Protein AF-A0A0A0HQ65-F1 (afdb_monomer)

pLDDT: mean 72.96, std 17.7, range [24.22, 96.06]

Secondary structure (DSSP, 8-state):
----------------------HHHHHHHTTPPPEEEEEEEEEE---HHHHHHHTSSTTS-EEEEEEEEE-TTS-EEEEEEEEETTT-GGGGG---SSS-HHHHHHHH---SS-EEEEEEEEPPHHHHHHHTS-TT-EEEEEEEE-------

Foldseek 3Di:
DDDDDDDDDPDPDPDDDDDDDDPCVVLVVVVWDKDKAWDDWDFDQDDQVVCVQAPNGSPFTWIWTWMWIATPVRAIEIETHIGGCVQVVVVVPDPCGPAHPSRVCVVPDDCPFWDKDKDWFFADPVSCVVSVHDGGDTHIYIYTSDGPPDDD

Structure (mmCIF, N/CA/C/O backbone):
data_AF-A0A0A0HQ65-F1
#
_entry.id   AF-A0A0A0HQ65-F1
#
loop_
_atom_site.group_PDB
_atom_site.id
_atom_site.type_symbol
_atom_site.label_atom_id
_atom_site.label_alt_id
_atom_site.label_comp_id
_atom_site.label_asym_id
_atom_site.label_entity_id
_atom_site.label_seq_id
_atom_site.pdbx_PDB_ins_code
_atom_site.Cartn_x
_atom_site.Cartn_y
_atom_site.Cartn_z
_atom_site.occupancy
_atom_site.B_iso_or_equiv
_atom_site.auth_seq_id
_atom_site.auth_comp_id
_atom_site.auth_asym_id
_atom_site.auth_atom_id
_atom_site.pdbx_PDB_model_num
ATOM 1 N N . MET A 1 1 ? 18.118 -56.616 37.714 1.00 38.41 1 MET A N 1
ATOM 2 C CA . MET A 1 1 ? 18.830 -55.980 36.585 1.00 38.41 1 MET A CA 1
ATOM 3 C C . MET A 1 1 ? 17.962 -54.820 36.109 1.00 38.41 1 MET A C 1
ATOM 5 O O . MET A 1 1 ? 16.904 -55.063 35.550 1.00 38.41 1 MET A O 1
ATOM 9 N N . PHE A 1 2 ? 18.315 -53.584 36.468 1.00 35.50 2 PHE A N 1
ATOM 10 C CA . PHE A 1 2 ? 17.598 -52.374 36.046 1.00 35.50 2 PHE A CA 1
ATOM 11 C C . PHE A 1 2 ? 18.230 -51.823 34.764 1.00 35.50 2 PHE A C 1
ATOM 13 O O . PHE A 1 2 ? 19.449 -51.696 34.710 1.00 35.50 2 PHE A O 1
ATOM 20 N N . ALA A 1 3 ? 17.408 -51.412 33.799 1.00 30.62 3 ALA A N 1
ATOM 21 C CA . ALA A 1 3 ? 17.728 -50.318 32.882 1.00 30.62 3 ALA A CA 1
ATOM 22 C C . ALA A 1 3 ? 16.420 -49.652 32.422 1.00 30.62 3 ALA A C 1
ATOM 24 O O . ALA A 1 3 ? 15.560 -50.280 31.807 1.00 30.62 3 ALA A O 1
ATOM 25 N N . ARG A 1 4 ? 16.261 -48.377 32.794 1.00 33.88 4 ARG A N 1
ATOM 26 C CA . ARG A 1 4 ? 15.182 -47.471 32.382 1.00 33.88 4 ARG A CA 1
ATOM 27 C C . ARG A 1 4 ? 15.454 -46.909 30.977 1.00 33.88 4 ARG A C 1
ATOM 29 O O . ARG A 1 4 ? 16.595 -46.640 30.633 1.00 33.88 4 ARG A O 1
ATOM 36 N N . ALA A 1 5 ? 14.347 -46.707 30.261 1.00 42.66 5 ALA A N 1
ATOM 37 C CA . ALA A 1 5 ? 14.021 -45.761 29.187 1.00 42.66 5 ALA A CA 1
ATOM 38 C C . ALA A 1 5 ? 15.133 -44.958 28.477 1.00 42.66 5 ALA A C 1
ATOM 40 O O . ALA A 1 5 ? 15.857 -44.186 29.097 1.00 42.66 5 ALA A O 1
ATOM 41 N N . ILE A 1 6 ? 15.072 -44.951 27.138 1.00 45.62 6 ILE A N 1
ATOM 42 C CA . ILE A 1 6 ? 15.446 -43.778 26.335 1.00 45.62 6 ILE A CA 1
ATOM 43 C C . ILE A 1 6 ? 14.147 -43.068 25.947 1.00 45.62 6 ILE A C 1
ATOM 45 O O . ILE A 1 6 ? 13.441 -43.458 25.016 1.00 45.62 6 ILE A O 1
ATOM 49 N N . GLN A 1 7 ? 13.820 -42.027 26.707 1.00 51.00 7 GLN A N 1
ATOM 50 C CA . GLN A 1 7 ? 12.845 -41.013 26.324 1.00 51.00 7 GLN A CA 1
ATOM 51 C C . GLN A 1 7 ? 13.383 -40.321 25.062 1.00 51.00 7 GLN A C 1
ATOM 53 O O . GLN A 1 7 ? 14.441 -39.696 25.092 1.00 51.00 7 GLN A O 1
ATOM 58 N N . ARG A 1 8 ? 12.682 -40.456 23.931 1.00 52.59 8 ARG A N 1
ATOM 59 C CA . ARG A 1 8 ? 12.948 -39.649 22.733 1.00 52.59 8 ARG A CA 1
ATOM 60 C C . ARG A 1 8 ? 12.756 -38.181 23.119 1.00 52.59 8 ARG A C 1
ATOM 62 O O . ARG A 1 8 ? 11.640 -37.775 23.426 1.00 52.59 8 ARG A O 1
ATOM 69 N N . ASN A 1 9 ? 13.846 -37.418 23.117 1.00 54.84 9 ASN A N 1
ATOM 70 C CA . ASN A 1 9 ? 13.859 -35.970 23.307 1.00 54.84 9 ASN A CA 1
ATOM 71 C C . ASN A 1 9 ? 12.860 -35.291 22.348 1.00 54.84 9 ASN A C 1
ATOM 73 O O . ASN A 1 9 ? 13.151 -35.093 21.170 1.00 54.84 9 ASN A O 1
ATOM 77 N N . LEU A 1 10 ? 11.684 -34.921 22.859 1.00 58.31 10 LEU A N 1
ATOM 78 C CA . LEU A 1 10 ? 10.758 -33.979 22.232 1.00 58.31 10 LEU A CA 1
ATOM 79 C C . LEU A 1 10 ? 11.261 -32.570 22.552 1.00 58.31 10 LEU A C 1
ATOM 81 O O . LEU A 1 10 ? 10.781 -31.923 23.478 1.00 58.31 10 LEU A O 1
ATOM 85 N N . ILE A 1 11 ? 12.280 -32.110 21.828 1.00 59.06 11 ILE A N 1
ATOM 86 C CA . ILE A 1 11 ? 12.677 -30.701 21.899 1.00 59.06 11 ILE A CA 1
ATOM 87 C C . ILE A 1 11 ? 11.509 -29.887 21.308 1.00 59.06 11 ILE A C 1
ATOM 89 O O . ILE A 1 11 ? 11.111 -30.168 20.171 1.00 59.06 11 ILE A O 1
ATOM 93 N N . PRO A 1 12 ? 10.934 -28.907 22.032 1.00 56.84 12 PRO A N 1
ATOM 94 C CA . PRO A 1 12 ? 9.906 -28.036 21.478 1.00 56.84 12 PRO A CA 1
ATOM 95 C C . PRO A 1 12 ? 10.473 -27.321 20.253 1.00 56.84 12 PRO A C 1
ATOM 97 O O . PRO A 1 12 ? 11.533 -26.697 20.317 1.00 56.84 12 PRO A O 1
ATOM 100 N N . ARG A 1 13 ? 9.786 -27.408 19.113 1.00 60.28 13 ARG A N 1
ATOM 101 C CA . ARG A 1 13 ? 10.126 -26.551 17.978 1.00 60.28 13 ARG A CA 1
ATOM 102 C C . ARG A 1 13 ? 9.680 -25.135 18.337 1.00 60.28 13 ARG A C 1
ATOM 104 O O . ARG A 1 13 ? 8.486 -24.856 18.304 1.00 60.28 13 ARG A O 1
ATOM 111 N N . ASN A 1 14 ? 10.624 -24.256 18.665 1.00 58.03 14 ASN A N 1
ATOM 112 C CA . ASN A 1 14 ? 10.377 -22.820 18.821 1.00 58.03 14 ASN A CA 1
ATOM 113 C C . ASN A 1 14 ? 10.080 -22.204 17.443 1.00 58.03 14 ASN A C 1
ATOM 115 O O . ASN A 1 14 ? 10.950 -21.603 16.818 1.00 58.03 14 ASN A O 1
ATOM 119 N N . ARG A 1 15 ? 8.863 -22.414 16.932 1.00 60.75 15 ARG A N 1
ATOM 120 C CA . ARG A 1 15 ? 8.365 -21.801 15.697 1.00 60.75 15 ARG A CA 1
ATOM 121 C C . ARG A 1 15 ? 7.295 -20.780 16.066 1.00 60.75 15 ARG A C 1
ATOM 123 O O . ARG A 1 15 ? 6.204 -21.164 16.473 1.00 60.75 15 ARG A O 1
ATOM 130 N N . ALA A 1 16 ? 7.603 -19.500 15.893 1.00 57.72 16 ALA A N 1
ATOM 131 C CA . ALA A 1 16 ? 6.584 -18.462 15.805 1.00 57.72 16 ALA A CA 1
ATOM 132 C C . ALA A 1 16 ? 6.054 -18.446 14.364 1.00 57.72 16 ALA A C 1
ATOM 134 O O . ALA A 1 16 ? 6.844 -18.422 13.419 1.00 57.72 16 ALA A O 1
ATOM 135 N N . THR A 1 17 ? 4.736 -18.510 14.197 1.00 62.59 17 THR A N 1
ATOM 136 C CA . THR A 1 17 ? 4.077 -18.247 12.911 1.00 62.59 17 THR A CA 1
ATOM 137 C C . THR A 1 17 ? 3.401 -16.895 13.054 1.00 62.59 17 THR A C 1
ATOM 139 O O . THR A 1 17 ? 2.708 -16.671 14.043 1.00 62.59 17 THR A O 1
ATOM 142 N N . VAL A 1 18 ? 3.676 -15.989 12.123 1.00 61.44 18 VAL A N 1
ATOM 143 C CA . VAL A 1 18 ? 3.052 -14.669 12.060 1.00 61.44 18 VAL A CA 1
ATOM 144 C C . VAL A 1 18 ? 2.318 -14.618 10.735 1.00 61.44 18 VAL A C 1
ATOM 146 O O . VAL A 1 18 ? 2.943 -14.806 9.690 1.00 61.44 18 VAL A O 1
ATOM 149 N N . ASP A 1 19 ? 1.010 -14.408 10.793 1.00 72.38 19 ASP A N 1
ATOM 150 C CA . ASP A 1 19 ? 0.210 -14.161 9.603 1.00 72.38 19 ASP A CA 1
ATOM 151 C C . ASP A 1 19 ? 0.480 -12.735 9.118 1.00 72.38 19 ASP A C 1
ATOM 153 O O . ASP A 1 19 ? 0.610 -11.808 9.921 1.00 72.38 19 ASP A O 1
ATOM 157 N N . ILE A 1 20 ? 0.608 -12.562 7.803 1.00 74.38 20 ILE A N 1
ATOM 158 C CA . ILE A 1 20 ? 0.712 -11.240 7.183 1.00 74.38 20 ILE A CA 1
ATOM 159 C C . ILE A 1 20 ? -0.704 -10.852 6.761 1.00 74.38 20 ILE A C 1
ATOM 161 O O . ILE A 1 20 ? -1.228 -11.445 5.815 1.00 74.38 20 ILE A O 1
ATOM 165 N N . PRO A 1 21 ? -1.361 -9.918 7.465 1.00 81.00 21 PRO A N 1
ATOM 166 C CA . PRO A 1 21 ? -2.761 -9.654 7.212 1.00 81.00 21 PRO A CA 1
ATOM 167 C C . PRO A 1 21 ? -2.972 -8.768 5.982 1.00 81.00 21 PRO A C 1
ATOM 169 O O . PRO A 1 21 ? -2.160 -7.904 5.636 1.00 81.00 21 PRO A O 1
ATOM 172 N N . VAL A 1 22 ? -4.141 -8.907 5.362 1.00 87.75 22 VAL A N 1
ATOM 173 C CA . VAL A 1 22 ? -4.652 -7.898 4.431 1.00 87.75 22 VAL A CA 1
ATOM 174 C C . VAL A 1 22 ? -5.234 -6.749 5.257 1.00 87.75 22 VAL A C 1
ATOM 176 O O . VAL A 1 22 ? -6.236 -6.939 5.938 1.00 87.75 22 VAL A O 1
ATOM 179 N N . ILE A 1 23 ? -4.651 -5.544 5.179 1.00 85.56 23 ILE A N 1
ATOM 180 C CA . ILE A 1 23 ? -5.042 -4.379 6.009 1.00 85.56 23 ILE A CA 1
ATOM 181 C C . ILE A 1 23 ? -6.557 -4.136 5.998 1.00 85.56 23 ILE A C 1
ATOM 183 O O . ILE A 1 23 ? -7.164 -3.930 7.047 1.00 85.56 23 ILE A O 1
ATOM 187 N N . ARG A 1 24 ? -7.191 -4.205 4.820 1.00 90.06 24 ARG A N 1
ATOM 188 C CA . ARG A 1 24 ? -8.648 -4.056 4.676 1.00 90.06 24 ARG A CA 1
ATOM 189 C C . ARG A 1 24 ? -9.428 -5.048 5.541 1.00 90.06 24 ARG A C 1
ATOM 191 O O . ARG A 1 24 ? -10.446 -4.675 6.118 1.00 90.06 24 ARG A O 1
ATOM 198 N N . GLN A 1 25 ? -8.971 -6.297 5.608 1.00 90.94 25 GLN A N 1
ATOM 199 C CA . GLN A 1 25 ? -9.625 -7.348 6.384 1.00 90.94 25 GLN A CA 1
ATOM 200 C C . GLN A 1 25 ? -9.472 -7.100 7.886 1.00 90.94 25 GLN A C 1
ATOM 202 O O . GLN A 1 25 ? -10.446 -7.273 8.608 1.00 90.94 25 GLN A O 1
ATOM 207 N N . GLU A 1 26 ? -8.319 -6.606 8.346 1.00 88.31 26 GLU A N 1
ATOM 208 C CA . GLU A 1 26 ? -8.113 -6.235 9.756 1.00 88.31 26 GLU A CA 1
ATOM 209 C C . GLU A 1 26 ? -9.034 -5.090 10.183 1.00 88.31 26 GLU A C 1
ATOM 211 O O . GLU A 1 26 ? -9.708 -5.177 11.208 1.00 88.31 26 GLU A O 1
ATOM 216 N N . VAL A 1 27 ? -9.131 -4.032 9.369 1.00 86.81 27 VAL A N 1
ATOM 217 C CA . VAL A 1 27 ? -10.038 -2.904 9.649 1.00 86.81 27 VAL A CA 1
ATOM 218 C C . VAL A 1 27 ? -11.493 -3.383 9.702 1.00 86.81 27 VAL A C 1
ATOM 220 O O . VAL A 1 27 ? -12.226 -3.033 10.628 1.00 86.81 27 VAL A O 1
ATOM 223 N N . ALA A 1 28 ? -11.898 -4.239 8.758 1.00 90.06 28 ALA A N 1
ATOM 224 C CA . ALA A 1 28 ? -13.238 -4.820 8.744 1.00 90.06 28 ALA A CA 1
ATOM 225 C C . ALA A 1 28 ? -13.498 -5.746 9.949 1.00 90.06 28 ALA A C 1
ATOM 227 O O . ALA A 1 28 ? -14.588 -5.708 10.519 1.00 90.06 28 ALA A O 1
ATOM 228 N N . ALA A 1 29 ? -12.510 -6.541 10.374 1.00 89.06 29 ALA A N 1
ATOM 229 C CA . ALA A 1 29 ? -12.607 -7.424 11.540 1.00 89.06 29 ALA A CA 1
ATOM 230 C C . ALA A 1 29 ? -12.778 -6.646 12.855 1.00 89.06 29 ALA A C 1
ATOM 232 O O . ALA A 1 29 ? -13.415 -7.136 13.787 1.00 89.06 29 ALA A O 1
ATOM 233 N N . LEU A 1 30 ? -12.282 -5.407 12.909 1.00 87.12 30 LEU A N 1
ATOM 234 C CA . LEU A 1 30 ? -12.529 -4.464 14.004 1.00 87.12 30 LEU A CA 1
ATOM 235 C C . LEU A 1 30 ? -13.911 -3.785 13.928 1.00 87.12 30 LEU A C 1
ATOM 237 O O . LEU A 1 30 ? -14.215 -2.926 14.756 1.00 87.12 30 LEU A O 1
ATOM 241 N N . GLY A 1 31 ? -14.748 -4.138 12.947 1.00 92.06 31 GLY A N 1
ATOM 242 C CA . GLY A 1 31 ? -16.068 -3.539 12.730 1.00 92.06 31 GLY A CA 1
ATOM 243 C C . GLY A 1 31 ? -16.013 -2.108 12.192 1.00 92.06 31 GLY A C 1
ATOM 244 O O . GLY A 1 31 ? -16.995 -1.374 12.305 1.00 92.06 31 GLY A O 1
ATOM 245 N N . MET A 1 32 ? -14.872 -1.690 11.639 1.00 90.06 32 MET A N 1
ATOM 246 C CA . MET A 1 32 ? -14.659 -0.336 11.134 1.00 90.06 32 MET A CA 1
ATOM 247 C C . MET A 1 32 ? -14.798 -0.276 9.615 1.00 90.06 32 MET A C 1
ATOM 249 O O . MET A 1 32 ? -14.491 -1.231 8.900 1.00 90.06 32 MET A O 1
ATOM 253 N N . SER A 1 33 ? -15.226 0.880 9.108 1.00 92.50 33 SER A N 1
ATOM 254 C CA . SER A 1 33 ? -15.239 1.128 7.666 1.00 92.50 33 SER A CA 1
ATOM 255 C C . SER A 1 33 ? -13.819 1.362 7.167 1.00 92.50 33 SER A C 1
ATOM 257 O O . SER A 1 33 ? -13.097 2.195 7.713 1.00 92.50 33 SER A O 1
ATOM 259 N N . TYR A 1 34 ? -13.440 0.650 6.110 1.00 92.44 34 TYR A N 1
ATOM 260 C CA . TYR A 1 34 ? -12.134 0.773 5.475 1.00 92.44 34 TYR A CA 1
ATOM 261 C C . TYR A 1 34 ? -12.150 1.806 4.342 1.00 92.44 34 TYR A C 1
ATOM 263 O O . TYR A 1 34 ? -12.996 1.749 3.448 1.00 92.44 34 TYR A O 1
ATOM 271 N N . GLY A 1 35 ? -11.178 2.713 4.359 1.00 91.69 35 GLY A N 1
ATOM 272 C CA . GLY A 1 35 ? -10.858 3.636 3.277 1.00 91.69 35 GLY A CA 1
ATOM 273 C C . GLY A 1 35 ? -9.474 3.346 2.697 1.00 91.69 35 GLY A C 1
ATOM 274 O O . GLY A 1 35 ? -8.530 3.061 3.431 1.00 91.69 35 GLY A O 1
ATOM 275 N N . TYR A 1 36 ? -9.350 3.458 1.376 1.00 94.06 36 TYR A N 1
ATOM 276 C CA . TYR A 1 36 ? -8.085 3.339 0.654 1.00 94.06 36 TYR A CA 1
ATOM 277 C C . TYR A 1 36 ? -7.872 4.562 -0.227 1.00 94.06 36 TYR A C 1
ATOM 279 O O . TYR A 1 36 ? -8.789 4.993 -0.930 1.00 94.06 36 TYR A O 1
ATOM 287 N N . ARG A 1 37 ? -6.655 5.104 -0.210 1.00 92.44 37 ARG A N 1
ATOM 288 C CA . ARG A 1 37 ? -6.248 6.201 -1.083 1.00 92.44 37 ARG A CA 1
ATOM 289 C C . ARG A 1 37 ? -4.883 5.905 -1.681 1.00 92.44 37 ARG A C 1
ATOM 291 O O . ARG A 1 37 ? -3.872 5.970 -0.989 1.00 92.44 37 ARG A O 1
ATOM 298 N N . HIS A 1 38 ? -4.860 5.640 -2.980 1.00 94.12 38 HIS A N 1
ATOM 299 C CA . HIS A 1 38 ? -3.634 5.658 -3.768 1.00 94.12 38 HIS A CA 1
ATOM 300 C C . HIS A 1 38 ? -3.037 7.079 -3.772 1.00 94.12 38 HIS A C 1
ATOM 302 O O . HIS A 1 38 ? -3.759 8.046 -4.030 1.00 94.12 38 HIS A O 1
ATOM 308 N N . LEU A 1 39 ? -1.741 7.214 -3.474 1.00 89.88 39 LEU A N 1
ATOM 309 C CA . LEU A 1 39 ? -1.055 8.509 -3.380 1.00 89.88 39 LEU A CA 1
ATOM 310 C C . LEU A 1 39 ? -0.076 8.720 -4.539 1.00 89.88 39 LEU A C 1
ATOM 312 O O . LEU A 1 39 ? -0.121 9.759 -5.197 1.00 89.88 39 LEU A O 1
ATOM 316 N N . SER A 1 40 ? 0.789 7.743 -4.813 1.00 91.62 40 SER A N 1
ATOM 317 C CA . SER A 1 40 ? 1.733 7.793 -5.932 1.00 91.62 40 SER A CA 1
ATOM 318 C C . SER A 1 40 ? 2.004 6.406 -6.498 1.00 91.62 40 SER A C 1
ATOM 320 O O . SER A 1 40 ? 2.004 5.425 -5.761 1.00 91.62 40 SER A O 1
ATOM 322 N N . HIS A 1 41 ? 2.301 6.348 -7.795 1.00 94.12 41 HIS A N 1
ATOM 323 C CA . HIS A 1 41 ? 2.735 5.142 -8.490 1.00 94.12 41 HIS A CA 1
ATOM 324 C C . HIS A 1 41 ? 3.689 5.533 -9.622 1.00 94.12 41 HIS A C 1
ATOM 326 O O . HIS A 1 41 ? 3.375 6.402 -10.437 1.00 94.12 41 HIS A O 1
ATOM 332 N N . ALA A 1 42 ? 4.867 4.913 -9.652 1.00 93.12 42 ALA A N 1
ATOM 333 C CA . ALA A 1 42 ? 5.854 5.092 -10.706 1.00 93.12 42 ALA A CA 1
ATOM 334 C C . ALA A 1 42 ? 6.660 3.810 -10.943 1.00 93.12 42 ALA A C 1
ATOM 336 O O . ALA A 1 42 ? 6.983 3.087 -10.002 1.00 93.12 42 ALA A O 1
ATOM 337 N N . GLN A 1 43 ? 7.057 3.574 -12.193 1.00 92.62 43 GLN A N 1
ATOM 338 C CA . GLN A 1 43 ? 8.117 2.622 -12.519 1.00 92.62 43 GLN A CA 1
ATOM 339 C C . GLN A 1 43 ? 9.448 3.363 -12.582 1.00 92.62 43 GLN A C 1
ATOM 341 O O . GLN A 1 43 ? 9.612 4.298 -13.365 1.00 92.62 43 GLN A O 1
ATOM 346 N N . VAL A 1 44 ? 10.390 2.978 -11.729 1.00 90.12 44 VAL A N 1
ATOM 347 C CA . VAL A 1 44 ? 11.648 3.701 -11.541 1.00 90.12 44 VAL A CA 1
ATOM 348 C C . VAL A 1 44 ? 12.755 2.745 -11.111 1.00 90.12 44 VAL A C 1
ATOM 350 O O . VAL A 1 44 ? 12.528 1.803 -10.353 1.00 90.12 44 VAL A O 1
ATOM 353 N N . THR A 1 45 ? 13.973 2.995 -11.589 1.00 87.25 45 THR A N 1
ATOM 354 C CA . THR A 1 45 ? 15.181 2.342 -11.075 1.00 87.25 45 THR A CA 1
ATOM 355 C C . THR A 1 45 ? 15.591 3.028 -9.766 1.00 87.25 45 THR A C 1
ATOM 357 O O . THR A 1 45 ? 15.936 4.215 -9.791 1.00 87.25 45 THR A O 1
ATOM 360 N N . PRO A 1 46 ? 15.522 2.347 -8.608 1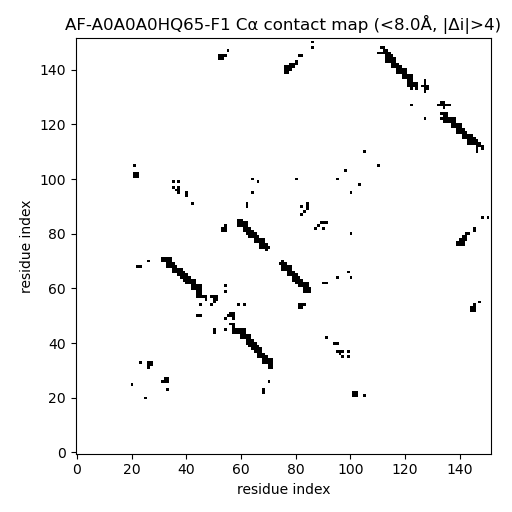.00 78.88 46 PRO A N 1
ATOM 361 C CA . PRO A 1 46 ? 15.813 2.969 -7.324 1.00 78.88 46 PRO A CA 1
ATOM 362 C C . PRO A 1 46 ? 17.292 3.343 -7.190 1.00 78.88 46 PRO A C 1
ATOM 364 O O . PRO A 1 46 ? 18.183 2.615 -7.620 1.00 78.88 46 PRO A O 1
ATOM 367 N N . LEU A 1 47 ? 17.570 4.450 -6.494 1.00 75.12 47 LEU A N 1
ATOM 368 C CA . LEU A 1 47 ? 18.934 4.783 -6.075 1.00 75.12 47 LEU A CA 1
ATOM 369 C C . LEU A 1 47 ? 19.500 3.664 -5.184 1.00 75.12 47 LEU A C 1
ATOM 371 O O . LEU A 1 47 ? 18.768 3.093 -4.374 1.00 75.12 47 LEU A O 1
ATOM 375 N N . HIS A 1 48 ? 20.811 3.404 -5.273 1.00 65.44 48 HIS A N 1
ATOM 376 C CA . HIS A 1 48 ? 21.490 2.267 -4.623 1.00 65.44 48 HIS A CA 1
ATOM 377 C C . HIS A 1 48 ? 21.070 1.998 -3.166 1.00 65.44 48 HIS A C 1
ATOM 379 O O . HIS A 1 48 ? 20.836 0.851 -2.787 1.00 65.44 48 HIS A O 1
ATOM 385 N N . GLY A 1 49 ? 20.925 3.043 -2.344 1.00 64.50 49 GLY A N 1
ATOM 386 C CA . GLY A 1 49 ? 20.542 2.896 -0.936 1.00 64.50 49 GLY A CA 1
ATOM 387 C C . GLY A 1 49 ? 19.090 2.453 -0.703 1.00 64.50 49 GLY A C 1
ATOM 388 O O . GLY A 1 49 ? 18.812 1.777 0.287 1.00 64.50 49 GLY A O 1
ATOM 389 N N . VAL A 1 50 ? 18.167 2.820 -1.596 1.00 61.72 50 VAL A N 1
ATOM 390 C CA . VAL A 1 50 ? 16.752 2.402 -1.564 1.00 61.72 50 VAL A CA 1
ATOM 391 C C . VAL A 1 50 ? 16.606 1.013 -2.182 1.00 61.72 50 VAL A C 1
ATOM 393 O O . VAL A 1 50 ? 15.914 0.156 -1.632 1.00 61.72 50 VAL A O 1
ATOM 396 N N . ALA A 1 51 ? 17.332 0.768 -3.273 1.00 58.38 51 ALA A N 1
ATOM 397 C CA . ALA A 1 51 ? 17.335 -0.496 -3.987 1.00 58.38 51 ALA A CA 1
ATOM 398 C C . ALA A 1 51 ? 17.782 -1.674 -3.121 1.00 58.38 51 ALA A C 1
ATOM 400 O O . ALA A 1 51 ? 17.097 -2.692 -3.077 1.00 58.38 51 ALA A O 1
ATOM 401 N N . PHE A 1 52 ? 18.881 -1.510 -2.377 1.00 55.19 52 PHE A N 1
ATOM 402 C CA . PHE A 1 52 ? 19.451 -2.588 -1.568 1.00 55.19 52 PHE A CA 1
ATOM 403 C C . PHE A 1 52 ? 18.483 -3.123 -0.511 1.00 55.19 52 PHE A C 1
ATOM 405 O O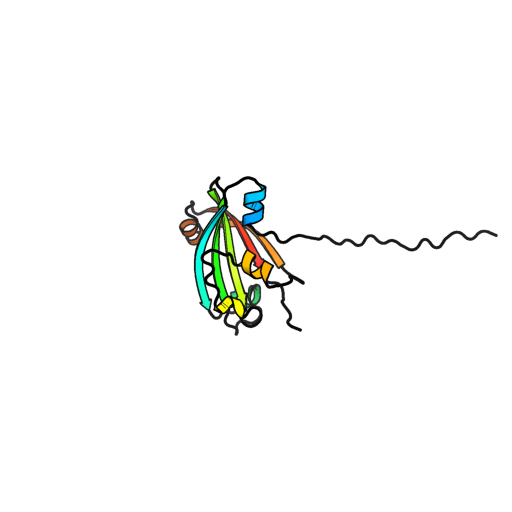 . PHE A 1 52 ? 18.474 -4.314 -0.212 1.00 55.19 52 PHE A O 1
ATOM 412 N N . ARG A 1 53 ? 17.652 -2.246 0.061 1.00 58.91 53 ARG A N 1
ATOM 413 C CA . ARG A 1 53 ? 16.721 -2.635 1.126 1.00 58.91 53 ARG A CA 1
ATOM 414 C C . ARG A 1 53 ? 15.437 -3.270 0.607 1.00 58.91 53 ARG A C 1
ATOM 416 O O . ARG A 1 53 ? 14.888 -4.112 1.309 1.00 58.91 53 ARG A O 1
ATOM 423 N N . ASN A 1 54 ? 14.978 -2.867 -0.579 1.00 58.72 54 ASN A N 1
ATOM 424 C CA . ASN A 1 54 ? 13.610 -3.154 -1.011 1.00 58.72 54 ASN A CA 1
ATOM 425 C C . ASN A 1 54 ? 13.503 -3.882 -2.364 1.00 58.72 54 ASN A C 1
ATOM 427 O O . ASN A 1 54 ? 12.502 -4.539 -2.610 1.00 58.72 54 ASN A O 1
ATOM 431 N N . CYS A 1 55 ? 14.512 -3.788 -3.236 1.00 59.53 55 CYS A N 1
ATOM 432 C CA . CYS A 1 55 ? 14.520 -4.414 -4.56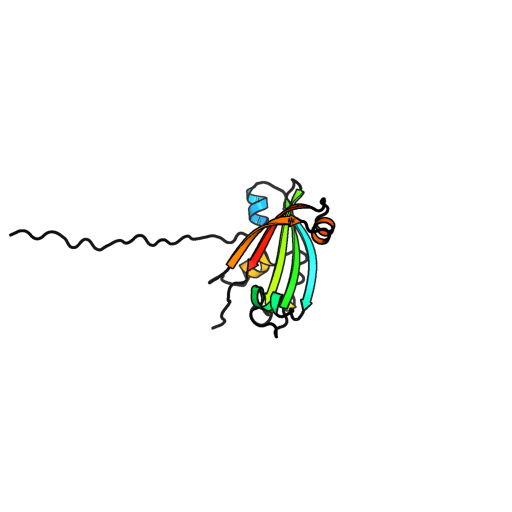7 1.00 59.53 55 CYS A CA 1
ATOM 433 C C . CYS A 1 55 ? 15.688 -5.396 -4.789 1.00 59.53 55 CYS A C 1
ATOM 435 O O . CYS A 1 55 ? 15.694 -6.119 -5.787 1.00 59.53 55 CYS A O 1
ATOM 437 N N . GLY A 1 56 ? 16.664 -5.447 -3.876 1.00 65.31 56 GLY A N 1
ATOM 438 C CA . GLY A 1 56 ? 17.893 -6.223 -4.031 1.00 65.31 56 GLY A CA 1
ATOM 439 C C . GLY A 1 56 ? 18.975 -5.416 -4.749 1.00 65.31 56 GLY A C 1
ATOM 440 O O . GLY A 1 56 ? 19.648 -4.604 -4.123 1.00 65.31 56 GLY A O 1
ATOM 441 N N . ASP A 1 57 ? 19.169 -5.639 -6.047 1.00 61.38 57 ASP A N 1
ATOM 442 C CA . ASP A 1 57 ? 20.159 -4.893 -6.836 1.00 61.38 57 ASP A CA 1
ATOM 443 C C . ASP A 1 57 ? 19.564 -3.584 -7.390 1.00 61.38 57 ASP A C 1
ATOM 445 O O . ASP A 1 57 ? 18.411 -3.532 -7.820 1.00 61.38 57 ASP A O 1
ATOM 449 N N . ALA A 1 58 ? 20.366 -2.521 -7.388 1.00 61.78 58 ALA A N 1
ATOM 450 C CA . ALA A 1 58 ? 20.011 -1.162 -7.810 1.00 61.78 58 ALA A CA 1
ATOM 451 C C . ALA A 1 58 ? 19.912 -0.959 -9.317 1.00 61.78 58 ALA A C 1
ATOM 453 O O . ALA A 1 58 ? 19.729 0.160 -9.789 1.00 61.78 58 ALA A O 1
ATOM 454 N N . THR A 1 59 ? 20.040 -2.040 -10.069 1.00 70.25 59 THR A N 1
ATOM 455 C CA . THR A 1 59 ? 20.059 -2.040 -11.526 1.00 70.25 59 THR A CA 1
ATOM 456 C C . THR A 1 59 ? 18.683 -2.304 -12.134 1.00 70.25 59 THR A C 1
ATOM 458 O O . THR A 1 59 ? 18.467 -1.990 -13.304 1.00 70.25 59 THR A O 1
ATOM 461 N N . TYR A 1 60 ? 17.729 -2.832 -11.360 1.00 78.00 60 TYR A N 1
ATOM 462 C CA . TYR A 1 60 ? 16.423 -3.239 -11.877 1.00 78.00 60 TYR A CA 1
ATOM 463 C C . TYR A 1 60 ? 15.357 -2.152 -11.742 1.00 78.00 60 TYR A C 1
ATOM 465 O O . TYR A 1 60 ? 15.309 -1.412 -10.761 1.00 78.00 60 TYR A O 1
ATOM 473 N N . VAL A 1 61 ? 14.458 -2.097 -12.728 1.00 85.75 61 VAL A N 1
ATOM 474 C CA . VAL A 1 61 ? 13.244 -1.280 -12.648 1.00 85.75 61 VAL A CA 1
ATOM 475 C C . VAL A 1 61 ? 12.312 -1.891 -11.604 1.00 85.75 61 VAL A C 1
ATOM 477 O O . VAL A 1 61 ? 12.009 -3.087 -11.643 1.00 85.75 61 VAL A O 1
ATOM 480 N N . CYS A 1 62 ? 11.838 -1.053 -10.689 1.00 88.38 62 CYS A N 1
ATOM 481 C CA . CYS A 1 62 ? 10.840 -1.417 -9.699 1.00 88.38 62 CYS A CA 1
ATOM 482 C C . CYS A 1 62 ? 9.587 -0.558 -9.864 1.00 88.38 62 CYS A C 1
ATOM 484 O O . CYS A 1 62 ? 9.650 0.573 -10.346 1.00 88.38 62 CYS A O 1
ATOM 486 N N . VAL A 1 63 ? 8.454 -1.076 -9.406 1.00 90.81 63 VAL A N 1
ATOM 487 C CA . VAL A 1 63 ? 7.279 -0.253 -9.114 1.00 90.81 63 VAL A CA 1
ATOM 488 C C . VAL A 1 63 ? 7.458 0.340 -7.725 1.00 90.81 63 VAL A C 1
ATOM 490 O O . VAL A 1 63 ? 7.607 -0.401 -6.758 1.00 90.81 63 VAL A O 1
ATOM 493 N N . ASN A 1 64 ? 7.449 1.664 -7.624 1.00 90.12 64 ASN A N 1
ATOM 494 C CA . ASN A 1 64 ? 7.263 2.376 -6.371 1.00 90.12 64 ASN A CA 1
ATOM 495 C C . ASN A 1 64 ? 5.811 2.833 -6.286 1.00 90.12 64 ASN A C 1
ATOM 497 O O . ASN A 1 64 ? 5.353 3.592 -7.139 1.00 90.12 64 ASN A O 1
ATOM 501 N N . VAL A 1 65 ? 5.108 2.382 -5.256 1.00 91.19 65 VAL A N 1
ATOM 502 C CA . VAL A 1 65 ? 3.730 2.778 -4.985 1.00 91.19 65 VAL A CA 1
ATOM 503 C C . VAL A 1 65 ? 3.614 3.211 -3.533 1.00 91.19 65 VAL A C 1
ATOM 505 O O . VAL A 1 65 ? 4.219 2.612 -2.643 1.00 91.19 65 VAL A O 1
ATOM 508 N N . THR A 1 66 ? 2.866 4.282 -3.296 1.00 89.19 66 THR A N 1
ATOM 509 C CA . THR A 1 66 ? 2.500 4.707 -1.950 1.00 89.19 66 THR A CA 1
ATOM 510 C C . THR A 1 66 ? 0.994 4.832 -1.834 1.00 89.19 66 THR A C 1
ATOM 512 O O . THR A 1 66 ? 0.314 5.322 -2.744 1.00 89.19 66 THR A O 1
ATOM 515 N N . ALA A 1 67 ? 0.466 4.387 -0.701 1.00 90.69 67 ALA A N 1
ATOM 516 C CA . ALA A 1 67 ? -0.953 4.456 -0.414 1.00 90.69 67 ALA A CA 1
ATOM 517 C C . ALA A 1 67 ? -1.222 4.751 1.062 1.00 90.69 67 ALA A C 1
ATOM 519 O O . ALA A 1 67 ? -0.370 4.562 1.933 1.00 90.69 67 ALA A O 1
ATOM 520 N N . LEU A 1 68 ? -2.439 5.218 1.329 1.00 88.38 68 LEU A N 1
ATOM 521 C CA . LEU A 1 68 ? -2.974 5.395 2.666 1.00 88.38 68 LEU A CA 1
ATOM 52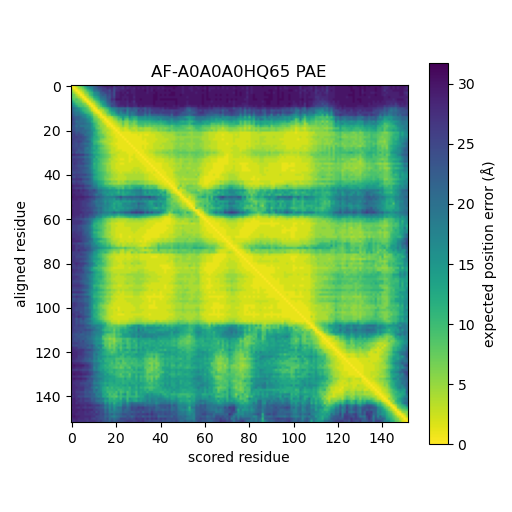2 C C . LEU A 1 68 ? -4.164 4.464 2.878 1.00 88.38 68 LEU A C 1
ATOM 524 O O . LEU A 1 68 ? -5.112 4.456 2.092 1.00 88.38 68 LEU A O 1
ATOM 528 N N . HIS A 1 69 ? -4.136 3.738 3.984 1.00 87.75 69 HIS A N 1
ATOM 529 C CA . HIS A 1 69 ? -5.273 2.992 4.513 1.00 87.75 69 HIS A CA 1
ATOM 530 C C . HIS A 1 69 ? -5.843 3.791 5.665 1.00 87.75 69 HIS A C 1
ATOM 532 O O . HIS A 1 69 ? -5.069 4.276 6.482 1.00 87.75 69 HIS A O 1
ATOM 538 N N . GLN A 1 70 ? -7.157 3.942 5.745 1.00 84.25 70 GLN A N 1
ATOM 539 C CA . GLN A 1 70 ? -7.813 4.686 6.815 1.00 84.25 70 GLN A CA 1
ATOM 540 C C . GLN A 1 70 ? -8.964 3.870 7.389 1.00 84.25 70 GLN A C 1
ATOM 542 O O . GLN A 1 70 ? -9.643 3.148 6.658 1.00 84.25 70 GLN A O 1
ATOM 547 N N . ASP A 1 71 ? -9.194 3.998 8.689 1.00 84.38 71 ASP A N 1
ATOM 548 C CA . ASP A 1 71 ? -10.412 3.510 9.325 1.00 84.38 71 ASP A CA 1
ATOM 549 C C . ASP A 1 71 ? -11.419 4.650 9.558 1.00 84.38 71 ASP A C 1
ATOM 551 O O . ASP A 1 71 ? -11.126 5.836 9.371 1.00 84.38 71 ASP A O 1
ATOM 555 N N . SER A 1 72 ? -12.626 4.299 10.001 1.00 83.56 72 SER A N 1
ATOM 556 C CA . SER A 1 72 ? -13.683 5.266 10.325 1.00 83.56 72 SER A CA 1
ATOM 557 C C . SER A 1 72 ? -13.356 6.198 11.500 1.00 83.56 72 SER A C 1
ATOM 559 O O . SER A 1 72 ? -14.094 7.152 11.731 1.00 83.56 72 SER A O 1
ATOM 561 N N . SER A 1 73 ? -12.278 5.945 12.247 1.00 76.25 73 SER A N 1
ATOM 562 C CA . SER A 1 73 ? -11.768 6.826 13.307 1.00 76.25 73 SER A CA 1
ATOM 563 C C . SER A 1 73 ? -10.632 7.741 12.834 1.00 76.25 73 SER A C 1
ATOM 565 O O . SER A 1 73 ? -9.986 8.390 13.654 1.00 76.25 73 SER A O 1
ATOM 567 N N . ALA A 1 74 ? -10.392 7.794 11.519 1.00 69.38 74 ALA A N 1
ATOM 568 C CA . ALA A 1 74 ? -9.321 8.548 10.870 1.00 69.38 74 ALA A CA 1
ATOM 569 C C . ALA A 1 74 ? -7.897 8.112 11.258 1.00 69.38 74 ALA A C 1
ATOM 571 O O . ALA A 1 74 ? -6.931 8.793 10.905 1.00 69.38 74 ALA A O 1
ATOM 572 N N . ARG A 1 75 ? -7.736 6.954 11.914 1.00 72.56 75 ARG A N 1
ATOM 573 C CA . ARG A 1 75 ? -6.417 6.327 12.049 1.00 72.56 75 ARG A CA 1
ATOM 574 C C . ARG A 1 75 ? -6.008 5.796 10.692 1.00 72.56 75 ARG A C 1
ATOM 576 O O . ARG A 1 75 ? -6.852 5.351 9.913 1.00 72.56 75 ARG A O 1
ATOM 583 N N . TYR A 1 76 ? -4.715 5.850 10.416 1.00 72.94 76 TYR A N 1
ATOM 584 C CA . TYR A 1 76 ? -4.210 5.503 9.106 1.00 72.94 76 TYR A CA 1
ATOM 585 C C . TYR A 1 76 ? -2.951 4.645 9.160 1.00 72.94 76 TYR A C 1
ATOM 587 O O . TYR A 1 76 ? -2.184 4.693 10.120 1.00 72.94 76 TYR A O 1
ATOM 595 N N . VAL A 1 77 ? -2.741 3.884 8.088 1.00 81.12 77 VAL A N 1
ATOM 596 C CA . VAL A 1 77 ? -1.491 3.184 7.785 1.00 81.12 77 VAL A CA 1
ATOM 597 C C . VAL A 1 77 ? -0.964 3.748 6.477 1.00 81.12 77 VAL A C 1
ATOM 599 O O . VAL A 1 77 ? -1.647 3.693 5.453 1.00 81.12 77 VAL A O 1
ATOM 602 N N . PHE A 1 78 ? 0.243 4.305 6.520 1.00 81.38 78 PHE A N 1
ATOM 603 C CA . PHE A 1 78 ? 0.982 4.679 5.321 1.00 81.38 78 PHE A CA 1
ATOM 604 C C . PHE A 1 78 ? 1.753 3.458 4.812 1.00 81.38 78 PHE A C 1
ATOM 606 O O . PHE A 1 78 ? 2.516 2.852 5.566 1.00 81.38 78 PHE A O 1
ATOM 613 N N . GLU A 1 79 ? 1.533 3.103 3.548 1.00 83.88 79 GLU A N 1
ATOM 614 C CA . GLU A 1 79 ? 2.102 1.924 2.888 1.00 83.88 79 GLU A CA 1
ATOM 615 C C . GLU A 1 79 ? 3.020 2.373 1.742 1.00 83.88 79 GLU A C 1
ATOM 617 O O . GLU A 1 79 ? 2.546 2.617 0.629 1.00 83.88 79 GLU A O 1
ATOM 622 N N . PRO A 1 80 ? 4.329 2.530 1.991 1.00 83.31 80 PRO A N 1
ATOM 623 C CA . PRO A 1 80 ? 5.319 2.673 0.940 1.00 83.31 80 PRO A CA 1
ATOM 624 C C . PRO A 1 80 ? 5.816 1.295 0.488 1.00 83.31 80 PRO A C 1
ATOM 626 O O . PRO A 1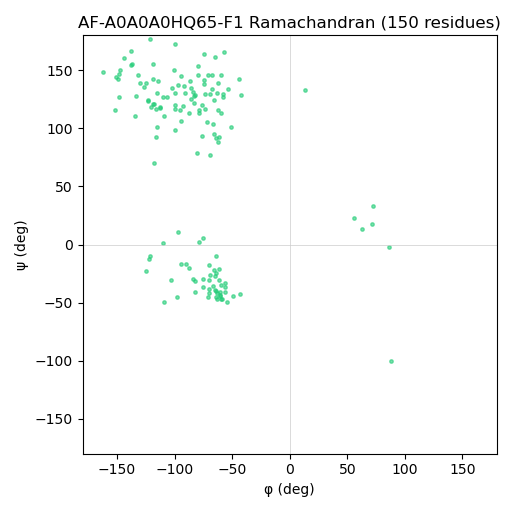 80 ? 6.547 0.627 1.221 1.00 83.31 80 PRO A O 1
ATOM 629 N N . SER A 1 81 ? 5.506 0.913 -0.749 1.00 86.25 81 SER A N 1
ATOM 630 C CA . SER A 1 81 ? 5.929 -0.369 -1.317 1.00 86.25 81 SER A CA 1
ATOM 631 C C . SER A 1 81 ? 6.815 -0.192 -2.546 1.00 86.25 81 SER A C 1
ATOM 633 O O . SER A 1 81 ? 6.637 0.695 -3.384 1.00 86.25 81 SER A O 1
ATOM 635 N N . TRP A 1 82 ? 7.805 -1.073 -2.641 1.00 86.81 82 TRP A N 1
ATOM 636 C CA . TRP A 1 82 ? 8.700 -1.214 -3.783 1.00 86.81 82 TRP A CA 1
ATOM 637 C C . TRP A 1 82 ? 8.615 -2.654 -4.278 1.00 86.81 82 TRP A C 1
ATOM 639 O O . TRP A 1 82 ? 8.843 -3.578 -3.504 1.00 86.81 82 TRP A O 1
ATOM 649 N N . ILE A 1 83 ? 8.301 -2.847 -5.556 1.00 85.56 83 ILE A N 1
ATOM 650 C CA . ILE A 1 83 ? 8.093 -4.170 -6.147 1.00 85.56 83 ILE A CA 1
ATOM 651 C C . ILE A 1 83 ? 9.096 -4.365 -7.280 1.00 85.56 83 ILE A C 1
ATOM 653 O O . ILE A 1 83 ? 9.078 -3.628 -8.266 1.00 85.56 83 ILE A O 1
ATOM 657 N N . ASN A 1 84 ? 9.970 -5.364 -7.153 1.00 84.88 84 ASN A N 1
ATOM 658 C CA . ASN A 1 84 ? 10.933 -5.701 -8.198 1.00 84.88 84 ASN A CA 1
ATOM 659 C C . ASN A 1 84 ? 10.226 -6.402 -9.374 1.00 84.88 84 ASN A C 1
ATOM 661 O O . ASN A 1 84 ? 9.710 -7.514 -9.227 1.00 84.88 84 ASN A O 1
ATOM 665 N N . LEU A 1 85 ? 10.252 -5.774 -10.555 1.00 86.44 85 LEU A N 1
ATOM 666 C CA . LEU A 1 85 ? 9.580 -6.282 -11.755 1.00 86.44 85 LEU A CA 1
ATOM 667 C C . LEU A 1 85 ? 10.225 -7.539 -12.355 1.00 86.44 85 LEU A C 1
ATOM 669 O O . LEU A 1 85 ? 9.565 -8.247 -13.108 1.00 86.44 85 LEU A O 1
ATOM 673 N N . GLN A 1 86 ? 11.479 -7.854 -12.016 1.00 84.56 86 GLN A N 1
ATOM 674 C CA . GLN A 1 86 ? 12.098 -9.126 -12.412 1.00 84.56 86 GLN A CA 1
ATOM 675 C C . GLN A 1 86 ? 11.475 -10.319 -11.682 1.00 84.56 86 GLN A C 1
ATOM 677 O O . GLN A 1 86 ? 11.495 -11.434 -12.193 1.00 84.56 86 GLN A O 1
ATOM 682 N N . ILE A 1 87 ? 10.924 -10.085 -10.487 1.00 80.44 87 ILE A N 1
ATOM 683 C CA . ILE A 1 87 ? 10.315 -11.130 -9.661 1.00 80.44 87 ILE A CA 1
ATOM 684 C C . ILE A 1 87 ? 8.796 -11.130 -9.841 1.00 80.44 87 ILE A C 1
ATOM 686 O O . ILE A 1 87 ? 8.193 -12.183 -10.029 1.00 80.44 87 ILE A O 1
ATOM 690 N N . VAL A 1 88 ? 8.174 -9.949 -9.814 1.00 86.06 88 VAL A N 1
ATOM 691 C CA . VAL A 1 88 ? 6.718 -9.784 -9.917 1.00 86.06 88 VAL A CA 1
ATOM 692 C C . VAL A 1 88 ? 6.387 -8.979 -11.169 1.00 86.06 88 VAL A C 1
ATOM 694 O O . VAL A 1 88 ? 5.950 -7.831 -11.103 1.00 86.06 88 VAL A O 1
ATOM 697 N N . ALA A 1 89 ? 6.594 -9.588 -12.337 1.00 89.50 89 ALA A N 1
ATOM 698 C CA . ALA A 1 89 ? 6.382 -8.929 -13.628 1.00 89.50 89 ALA A CA 1
ATOM 699 C C . ALA A 1 89 ? 4.956 -8.367 -13.795 1.00 89.50 89 ALA A C 1
ATOM 701 O O . ALA A 1 89 ? 4.777 -7.306 -14.390 1.00 89.50 89 ALA A O 1
ATOM 702 N N . GLY A 1 90 ? 3.948 -9.028 -13.211 1.00 91.00 90 GLY A N 1
ATOM 703 C CA . GLY A 1 90 ? 2.552 -8.574 -13.249 1.00 91.00 90 GLY A CA 1
ATOM 704 C C . GLY A 1 90 ? 2.312 -7.209 -12.593 1.00 91.00 90 GLY A C 1
ATOM 705 O O . GLY A 1 90 ? 1.343 -6.535 -12.934 1.00 91.00 90 GLY A O 1
ATOM 706 N N . ALA A 1 91 ? 3.207 -6.755 -11.708 1.00 92.00 91 ALA A N 1
ATOM 707 C CA . ALA A 1 91 ? 3.103 -5.426 -11.109 1.00 92.00 91 ALA A CA 1
ATOM 708 C C . ALA A 1 91 ? 3.274 -4.303 -12.145 1.00 92.00 91 ALA A C 1
ATOM 710 O O . ALA A 1 91 ? 2.786 -3.200 -11.925 1.00 92.00 91 ALA A O 1
ATOM 711 N N . ALA A 1 92 ? 3.914 -4.571 -13.291 1.00 93.19 92 ALA A N 1
ATOM 712 C CA . ALA A 1 92 ? 4.127 -3.570 -14.335 1.00 93.19 92 ALA A CA 1
ATOM 713 C C . ALA A 1 92 ? 2.818 -3.052 -14.960 1.00 93.19 92 ALA A C 1
ATOM 715 O O . ALA A 1 92 ? 2.790 -1.947 -15.496 1.00 93.19 92 ALA A O 1
ATOM 716 N N . THR A 1 93 ? 1.742 -3.841 -14.904 1.00 95.25 93 THR A N 1
ATOM 717 C CA . THR A 1 93 ? 0.428 -3.492 -15.467 1.00 95.25 93 THR A CA 1
ATOM 718 C C . THR A 1 93 ? -0.633 -3.220 -14.401 1.00 95.25 93 THR A C 1
ATOM 720 O O . THR A 1 93 ? -1.783 -2.968 -14.747 1.00 95.25 93 THR A O 1
ATOM 723 N N . GLN A 1 94 ? -0.274 -3.289 -13.117 1.00 95.81 94 GLN A N 1
ATOM 724 C CA . GLN A 1 94 ? -1.189 -3.041 -12.007 1.00 95.81 94 GLN A CA 1
ATOM 725 C C . GLN A 1 94 ? -1.272 -1.534 -11.721 1.00 95.81 94 GLN A C 1
ATOM 727 O O . GLN A 1 94 ? -0.247 -0.869 -11.601 1.00 95.81 94 GLN A O 1
ATOM 732 N N . ASP A 1 95 ? -2.484 -0.982 -11.606 1.00 95.06 95 ASP A N 1
ATOM 733 C CA . ASP A 1 95 ? -2.686 0.463 -11.390 1.00 95.06 95 ASP A CA 1
ATOM 734 C C . ASP A 1 95 ? -2.671 0.889 -9.910 1.00 95.06 95 ASP A C 1
ATOM 736 O O . ASP A 1 95 ? -2.434 2.057 -9.608 1.00 95.06 95 ASP A O 1
ATOM 740 N N . PHE A 1 96 ? -2.903 -0.065 -9.003 1.00 95.62 96 PHE A N 1
ATOM 741 C CA . PHE A 1 96 ? -3.015 0.109 -7.552 1.00 95.62 96 PHE A CA 1
ATOM 742 C C . PHE A 1 96 ? -4.072 1.129 -7.090 1.00 95.62 96 PHE A C 1
ATOM 744 O O . PHE A 1 96 ? -3.996 1.636 -5.968 1.00 95.62 96 PHE A O 1
ATOM 751 N N . ILE A 1 97 ? -5.088 1.417 -7.912 1.00 96.06 97 ILE A N 1
ATOM 752 C CA . ILE A 1 97 ? -6.114 2.431 -7.601 1.00 96.06 97 ILE A CA 1
ATOM 753 C C . ILE A 1 97 ? -7.120 1.918 -6.563 1.00 96.06 97 ILE A C 1
ATOM 755 O O . ILE A 1 97 ? -7.562 2.678 -5.702 1.00 96.06 97 ILE A O 1
ATOM 759 N N . THR A 1 98 ? -7.471 0.631 -6.614 1.00 94.75 98 THR A N 1
ATOM 760 C CA . THR A 1 98 ? -8.463 0.009 -5.709 1.00 94.75 98 THR A CA 1
ATOM 761 C C . THR A 1 98 ? -7.922 -1.176 -4.912 1.00 94.75 98 THR A C 1
ATOM 763 O O . THR A 1 98 ? -8.572 -1.644 -3.972 1.00 94.75 98 THR A O 1
ATOM 766 N N . THR A 1 99 ? -6.748 -1.669 -5.295 1.00 93.94 99 THR A N 1
ATOM 767 C CA . THR A 1 99 ? -6.074 -2.819 -4.689 1.00 93.94 99 THR A CA 1
ATOM 768 C C . THR A 1 99 ? -4.702 -2.364 -4.232 1.00 93.94 99 THR A C 1
ATOM 770 O O . THR A 1 99 ? -3.935 -1.833 -5.036 1.00 93.94 99 THR A O 1
ATOM 773 N N . SER A 1 100 ? -4.409 -2.544 -2.947 1.00 93.25 100 SER A N 1
ATOM 774 C CA . SER A 1 100 ? -3.138 -2.104 -2.375 1.00 93.25 100 SER A CA 1
ATOM 775 C C . SER A 1 100 ? -1.987 -3.023 -2.782 1.00 93.25 100 SER A C 1
ATOM 777 O O . SER A 1 100 ? -2.212 -4.154 -3.222 1.00 93.25 100 SER A O 1
ATOM 779 N N . ALA A 1 101 ? -0.749 -2.557 -2.611 1.00 91.31 101 ALA A N 1
ATOM 780 C CA . ALA A 1 101 ? 0.431 -3.370 -2.891 1.00 91.31 101 ALA A CA 1
ATOM 781 C C . ALA A 1 101 ? 0.465 -4.634 -2.020 1.00 91.31 101 ALA A C 1
ATOM 783 O O . ALA A 1 101 ? 0.660 -5.727 -2.545 1.00 91.31 101 ALA A O 1
ATOM 784 N N . ASN A 1 102 ? 0.181 -4.508 -0.723 1.00 88.62 102 ASN A N 1
ATOM 785 C CA . ASN A 1 102 ? 0.055 -5.622 0.211 1.00 88.62 102 ASN A CA 1
ATOM 786 C C . ASN A 1 102 ? -0.965 -6.667 -0.261 1.00 88.62 102 ASN A C 1
ATOM 788 O O . ASN A 1 102 ? -0.643 -7.849 -0.319 1.00 88.62 102 ASN A O 1
ATOM 792 N N . GLU A 1 103 ? -2.177 -6.250 -0.642 1.00 90.62 103 GLU A N 1
ATOM 793 C CA . GLU A 1 103 ? -3.212 -7.182 -1.117 1.00 90.62 103 GLU A CA 1
ATOM 794 C C . GLU A 1 103 ? -2.791 -7.879 -2.418 1.00 90.62 103 GLU A C 1
ATOM 796 O O . GLU A 1 103 ? -2.896 -9.101 -2.538 1.00 90.62 103 GLU A O 1
ATOM 801 N N . PHE A 1 104 ? -2.257 -7.111 -3.369 1.00 91.88 104 PHE A N 1
ATOM 802 C CA . PHE A 1 104 ? -1.761 -7.630 -4.640 1.00 91.88 104 PHE A CA 1
ATOM 803 C C . PHE A 1 104 ? -0.643 -8.665 -4.447 1.00 91.88 104 PHE A C 1
ATOM 805 O O . PHE A 1 104 ? -0.678 -9.746 -5.037 1.00 91.88 104 PHE A O 1
ATOM 812 N N . LEU A 1 105 ? 0.341 -8.358 -3.603 1.00 86.94 105 LEU A N 1
ATOM 813 C CA . LEU A 1 105 ? 1.484 -9.232 -3.361 1.00 86.94 105 LEU A CA 1
ATOM 814 C C . LEU A 1 105 ? 1.086 -10.490 -2.584 1.00 86.94 105 LEU A C 1
ATOM 816 O O . LEU A 1 105 ? 1.517 -11.577 -2.961 1.00 86.94 105 LEU A O 1
ATOM 820 N N . LEU A 1 106 ? 0.226 -10.379 -1.565 1.00 85.38 106 LEU A N 1
ATOM 821 C CA . LEU A 1 106 ? -0.283 -11.534 -0.810 1.00 85.38 106 LE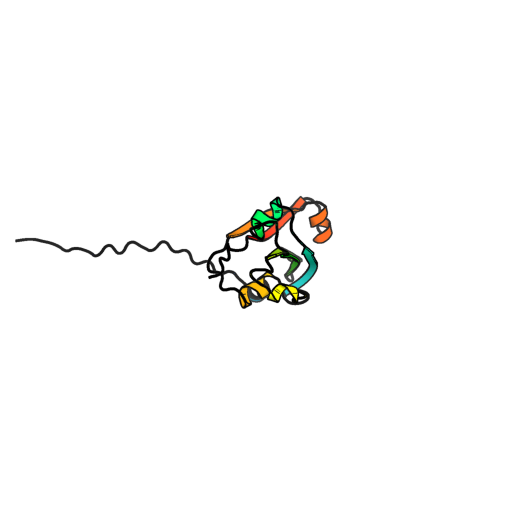U A CA 1
ATOM 822 C C . LEU A 1 106 ? -1.075 -12.512 -1.684 1.00 85.38 106 LEU A C 1
ATOM 824 O O . LEU A 1 106 ? -1.049 -13.714 -1.424 1.00 85.38 106 LEU A O 1
ATOM 828 N N . ALA A 1 107 ? -1.744 -12.024 -2.730 1.00 85.38 107 ALA A N 1
ATOM 829 C CA . ALA A 1 107 ? -2.470 -12.875 -3.670 1.00 85.38 107 ALA A CA 1
ATOM 830 C C . ALA A 1 107 ? -1.551 -13.629 -4.650 1.00 85.38 107 ALA A C 1
ATOM 832 O O . ALA A 1 107 ? -1.907 -14.712 -5.115 1.00 85.38 107 ALA A O 1
ATOM 833 N N . LEU A 1 108 ? -0.393 -13.058 -4.993 1.00 77.56 108 LEU A N 1
ATOM 834 C CA . LEU A 1 108 ? 0.479 -13.568 -6.058 1.00 77.56 108 LEU A CA 1
ATOM 835 C C . LEU A 1 108 ? 1.701 -14.326 -5.552 1.00 77.56 108 LEU A C 1
ATOM 837 O O . LEU A 1 108 ? 2.212 -15.212 -6.239 1.00 77.56 108 LEU A O 1
ATOM 841 N N . VAL A 1 109 ? 2.203 -13.954 -4.381 1.00 66.75 109 VAL A N 1
ATOM 842 C CA . VAL A 1 109 ? 3.512 -14.374 -3.905 1.00 66.75 109 VAL A CA 1
ATOM 843 C C . VAL A 1 109 ? 3.346 -15.223 -2.649 1.00 66.75 109 VAL A C 1
ATOM 845 O O . VAL A 1 109 ? 2.936 -14.708 -1.607 1.00 6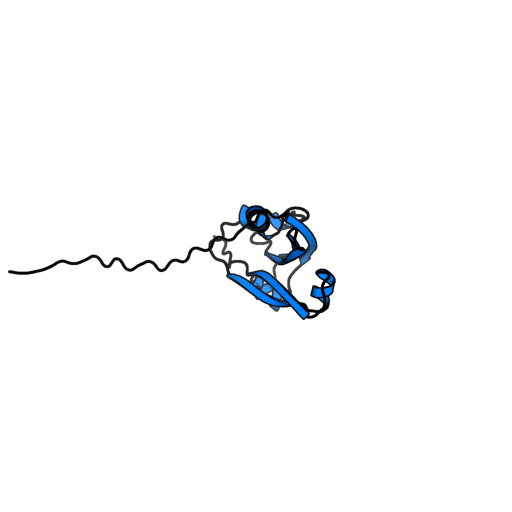6.75 109 VAL A O 1
ATOM 848 N N . PRO A 1 110 ? 3.732 -16.511 -2.678 1.00 63.66 110 PRO A N 1
ATOM 849 C CA . PRO A 1 110 ? 3.902 -17.257 -1.446 1.00 63.66 110 PRO A CA 1
ATOM 850 C C . PRO A 1 110 ? 5.088 -16.651 -0.688 1.00 63.66 110 PRO A C 1
ATOM 852 O O . PRO A 1 110 ? 6.249 -16.860 -1.049 1.00 63.66 110 PRO A O 1
ATOM 855 N N . TYR A 1 111 ? 4.805 -15.880 0.361 1.00 61.84 111 TYR A N 1
ATOM 856 C CA . TYR A 1 111 ? 5.827 -15.332 1.249 1.00 61.84 111 TYR A CA 1
ATOM 857 C C . TYR A 1 111 ? 6.545 -16.481 1.967 1.00 61.84 111 TYR A C 1
ATOM 859 O O . TYR A 1 111 ? 6.118 -16.958 3.014 1.00 61.84 111 TYR A O 1
ATOM 867 N N . THR A 1 112 ? 7.645 -16.959 1.384 1.00 54.09 112 THR A N 1
ATOM 868 C CA . THR A 1 112 ? 8.470 -18.016 1.989 1.00 54.09 112 THR A CA 1
ATOM 869 C C . THR A 1 112 ? 9.472 -17.444 2.989 1.00 54.09 112 THR A C 1
ATOM 871 O O . THR A 1 112 ? 9.815 -18.106 3.965 1.00 54.09 112 THR A O 1
ATOM 874 N N . HIS A 1 113 ? 9.912 -16.203 2.766 1.00 55.41 113 HIS A N 1
ATOM 875 C CA . HIS A 1 113 ? 10.826 -15.436 3.609 1.00 55.41 113 HIS A CA 1
ATOM 876 C C . HIS A 1 113 ? 10.477 -13.949 3.459 1.00 55.41 113 HIS A C 1
ATOM 878 O O . HIS A 1 113 ? 10.142 -13.520 2.362 1.00 55.41 113 HIS A O 1
ATOM 884 N N . GLY A 1 114 ? 10.550 -13.155 4.527 1.00 56.94 114 GLY A N 1
ATOM 885 C CA . GLY A 1 114 ? 10.131 -11.748 4.535 1.00 56.94 114 GLY A CA 1
ATOM 886 C C . GLY A 1 114 ? 10.727 -10.999 5.721 1.00 56.94 114 GLY A C 1
ATOM 887 O O . GLY A 1 114 ? 10.951 -11.601 6.772 1.00 56.94 114 GLY A O 1
ATOM 888 N N . ARG A 1 115 ? 11.003 -9.699 5.577 1.00 57.44 115 ARG A N 1
ATOM 889 C CA . ARG A 1 115 ? 11.344 -8.827 6.708 1.00 57.44 115 ARG A CA 1
ATOM 890 C C . ARG A 1 115 ? 10.262 -7.778 6.860 1.00 57.44 115 ARG A C 1
ATOM 892 O O . ARG A 1 115 ? 10.267 -6.770 6.174 1.00 57.44 115 ARG A O 1
ATOM 899 N N . ILE A 1 116 ? 9.371 -7.970 7.815 1.00 60.50 116 ILE A N 1
ATOM 900 C CA . ILE A 1 116 ? 8.407 -6.924 8.138 1.00 60.50 116 ILE A CA 1
ATOM 901 C C . ILE A 1 116 ? 9.071 -5.937 9.093 1.00 60.50 116 ILE A C 1
ATOM 903 O O . ILE A 1 116 ? 9.644 -6.342 10.110 1.00 60.50 116 ILE A O 1
ATOM 907 N N . ARG A 1 117 ? 9.025 -4.645 8.755 1.00 63.00 117 ARG A N 1
ATOM 908 C CA . ARG A 1 117 ? 9.464 -3.574 9.648 1.00 63.00 117 ARG A CA 1
ATOM 909 C C . ARG A 1 117 ? 8.249 -2.747 10.053 1.00 63.00 117 ARG A C 1
ATOM 911 O O . ARG A 1 117 ? 7.615 -2.113 9.216 1.00 63.00 117 ARG A O 1
ATOM 918 N N . PHE A 1 118 ? 7.982 -2.746 11.353 1.00 61.00 118 PHE A N 1
ATOM 919 C CA . PHE A 1 118 ? 7.064 -1.813 11.992 1.00 61.00 118 PHE A CA 1
ATOM 920 C C . PHE A 1 118 ? 7.885 -0.707 12.645 1.00 61.00 118 PHE A C 1
ATOM 922 O O . PHE A 1 118 ? 8.846 -0.999 13.366 1.00 61.00 118 PHE A O 1
ATOM 929 N N . VAL A 1 119 ? 7.531 0.548 12.385 1.00 60.56 119 VAL A N 1
ATOM 930 C CA . VAL A 1 119 ? 8.192 1.701 13.002 1.00 60.56 119 VAL A CA 1
ATOM 931 C C . VAL A 1 119 ? 7.136 2.668 13.491 1.00 60.56 119 VAL A C 1
ATOM 933 O O . VAL A 1 119 ? 6.258 3.062 12.734 1.00 60.56 119 VAL A O 1
ATOM 936 N N . ALA A 1 120 ? 7.234 3.052 14.760 1.00 68.50 120 ALA A N 1
ATOM 937 C CA . ALA A 1 120 ? 6.549 4.225 15.271 1.00 68.50 120 ALA A CA 1
ATOM 938 C C . ALA A 1 120 ? 7.536 5.396 15.213 1.00 68.50 120 ALA A C 1
ATOM 940 O O . ALA A 1 120 ? 8.575 5.356 15.876 1.00 68.50 120 ALA A O 1
ATOM 941 N N . GLU A 1 121 ? 7.240 6.402 14.399 1.00 71.19 121 GLU A N 1
ATOM 942 C CA . GLU A 1 121 ? 8.091 7.579 14.220 1.00 71.19 121 GLU A CA 1
ATOM 943 C C . GLU A 1 121 ? 7.254 8.861 14.164 1.00 71.19 121 GLU A C 1
ATOM 945 O O . GLU A 1 121 ? 6.024 8.827 14.107 1.00 71.19 121 GLU A O 1
ATOM 950 N N . ALA A 1 122 ? 7.921 10.005 14.284 1.00 70.56 122 ALA A N 1
ATOM 951 C CA . ALA A 1 122 ? 7.282 11.306 14.160 1.00 70.56 122 ALA A CA 1
ATOM 952 C C . ALA A 1 122 ? 7.231 11.690 12.676 1.00 70.56 122 ALA A C 1
ATOM 954 O O . ALA A 1 122 ? 8.241 11.540 11.986 1.00 70.56 122 ALA A O 1
ATOM 955 N N . THR A 1 123 ? 6.091 12.183 12.186 1.00 66.06 123 THR A N 1
ATOM 956 C CA . THR A 1 123 ? 5.965 12.603 10.784 1.00 66.06 123 THR A CA 1
ATOM 957 C C . THR A 1 123 ? 6.980 13.685 10.440 1.00 66.06 123 THR A C 1
ATOM 959 O O . THR A 1 123 ? 7.088 14.715 11.116 1.00 66.06 123 THR A O 1
ATOM 962 N N . THR A 1 124 ? 7.706 13.483 9.343 1.00 71.56 124 THR A N 1
ATOM 963 C CA . THR A 1 124 ? 8.425 14.575 8.683 1.00 71.56 124 THR A CA 1
ATOM 964 C C . THR A 1 124 ? 7.424 15.605 8.136 1.00 71.56 124 THR A C 1
ATOM 966 O O . THR A 1 124 ? 6.251 15.281 7.952 1.00 71.56 124 THR A O 1
ATOM 969 N N . PRO A 1 125 ? 7.838 16.848 7.831 1.00 74.75 125 PRO A N 1
ATOM 970 C CA . PRO A 1 125 ? 6.930 17.846 7.260 1.00 74.75 125 PRO A CA 1
ATOM 971 C C . PRO A 1 125 ? 6.244 17.398 5.958 1.00 74.75 125 PRO A C 1
ATOM 973 O O . PRO A 1 125 ? 5.073 17.705 5.738 1.00 74.75 125 PRO A O 1
ATOM 976 N N . ASP A 1 126 ? 6.952 16.648 5.107 1.00 68.94 126 ASP A N 1
ATOM 977 C CA . ASP A 1 126 ? 6.400 16.139 3.850 1.00 68.94 126 ASP A CA 1
ATOM 978 C C . ASP A 1 126 ? 5.365 15.038 4.081 1.00 68.94 126 ASP A C 1
ATOM 980 O O . ASP A 1 126 ? 4.275 15.086 3.505 1.00 68.94 126 ASP A O 1
ATOM 984 N N . GLU A 1 127 ? 5.672 14.084 4.962 1.00 69.31 127 GLU A N 1
ATOM 985 C CA . GLU A 1 127 ? 4.718 13.061 5.395 1.00 69.31 127 GLU A CA 1
ATOM 986 C C . GLU A 1 127 ? 3.509 13.710 6.057 1.00 69.31 127 GLU A C 1
ATOM 988 O O . GLU A 1 127 ? 2.380 13.338 5.763 1.00 69.31 127 GLU A O 1
ATOM 993 N N . ALA A 1 128 ? 3.717 14.735 6.881 1.00 70.69 128 ALA A N 1
ATOM 994 C CA . ALA A 1 128 ? 2.627 15.386 7.581 1.00 70.69 128 ALA A CA 1
ATOM 995 C C . ALA A 1 128 ? 1.637 16.061 6.626 1.00 70.69 128 ALA A C 1
ATOM 997 O O . ALA A 1 128 ? 0.419 15.903 6.737 1.00 70.69 128 ALA A O 1
ATOM 998 N N . ARG A 1 129 ? 2.167 16.719 5.590 1.00 72.00 129 ARG A N 1
ATOM 999 C CA . ARG A 1 129 ? 1.372 17.291 4.498 1.00 72.00 129 ARG A CA 1
ATOM 1000 C C . ARG A 1 129 ? 0.630 16.223 3.688 1.00 72.00 129 ARG A C 1
ATOM 1002 O O . ARG A 1 129 ? -0.512 16.451 3.297 1.00 72.00 129 ARG A O 1
ATOM 1009 N N . LEU A 1 130 ? 1.262 15.077 3.423 1.00 66.81 130 LEU A N 1
ATOM 1010 C CA . LEU A 1 130 ? 0.648 13.935 2.725 1.00 66.81 130 LEU A CA 1
ATOM 1011 C C . LEU A 1 130 ? -0.473 13.277 3.547 1.00 66.81 130 LEU A C 1
ATOM 1013 O O . LEU A 1 130 ? -1.476 12.819 2.989 1.00 66.81 130 LEU A O 1
ATOM 1017 N N . LEU A 1 131 ? -0.296 13.233 4.866 1.00 66.69 131 LEU A N 1
ATOM 1018 C CA . LEU A 1 131 ? -1.186 12.572 5.818 1.00 66.69 131 LEU A CA 1
ATOM 1019 C C . LEU A 1 131 ? -2.283 13.502 6.353 1.00 66.69 131 LEU A C 1
ATOM 1021 O O . LEU A 1 131 ? -3.292 13.016 6.859 1.00 66.69 131 LEU A O 1
ATOM 1025 N N . GLY A 1 132 ? -2.126 14.818 6.192 1.00 69.06 132 GLY A N 1
ATOM 1026 C CA . GLY A 1 132 ? -3.064 15.821 6.692 1.00 69.06 132 GLY A CA 1
ATOM 1027 C C . GLY A 1 132 ? -3.012 15.982 8.212 1.00 69.06 132 GLY A C 1
ATOM 1028 O O . GLY A 1 132 ? -4.047 16.228 8.827 1.00 69.06 132 GLY A O 1
ATOM 1029 N N . ASN A 1 133 ? -1.837 15.810 8.819 1.00 69.31 133 ASN A N 1
ATOM 1030 C CA . ASN A 1 133 ? -1.613 16.002 10.251 1.00 69.31 133 ASN A CA 1
ATOM 1031 C C . ASN A 1 133 ? -0.525 17.062 10.509 1.00 69.31 133 ASN A C 1
ATOM 1033 O O . ASN A 1 133 ? 0.069 17.609 9.577 1.00 69.31 133 ASN A O 1
ATOM 1037 N N . ASP A 1 134 ? -0.280 17.364 11.784 1.00 73.94 134 ASP A N 1
ATOM 1038 C CA . ASP A 1 134 ? 0.789 18.280 12.172 1.00 73.94 134 ASP A CA 1
ATOM 1039 C C . ASP A 1 134 ? 2.170 17.608 12.034 1.00 73.94 134 ASP A C 1
ATOM 1041 O O . ASP A 1 134 ? 2.317 16.426 12.372 1.00 73.94 134 ASP A O 1
ATOM 1045 N N . PRO A 1 135 ? 3.213 18.334 11.583 1.00 74.75 135 PRO A N 1
ATOM 1046 C CA . PRO A 1 135 ? 4.585 17.842 11.633 1.00 74.75 135 PRO A CA 1
ATOM 1047 C C . PRO A 1 135 ? 4.963 17.390 13.045 1.00 74.75 135 PRO A C 1
ATOM 1049 O O . PRO A 1 135 ? 4.717 18.095 14.024 1.00 74.75 135 PRO A O 1
ATOM 1052 N N . GLY A 1 136 ? 5.587 16.220 13.151 1.00 69.38 136 GLY A N 1
ATOM 1053 C CA . GLY A 1 136 ? 5.959 15.627 14.431 1.00 69.38 136 GLY A CA 1
ATOM 1054 C C . GLY A 1 136 ? 4.860 14.794 15.098 1.00 69.38 136 GLY A C 1
ATOM 1055 O O . GLY A 1 136 ? 5.112 14.209 16.154 1.00 69.38 136 GLY A O 1
ATOM 1056 N N . ALA A 1 137 ? 3.665 14.697 14.506 1.00 69.62 137 ALA A N 1
ATOM 1057 C CA . ALA A 1 137 ? 2.631 13.793 14.992 1.00 69.62 137 ALA A CA 1
ATOM 1058 C C . ALA A 1 137 ? 3.110 12.328 14.909 1.00 69.62 137 ALA A C 1
ATOM 1060 O O . ALA A 1 137 ? 3.754 11.938 13.929 1.00 69.62 137 ALA A O 1
ATOM 1061 N N . PRO A 1 138 ? 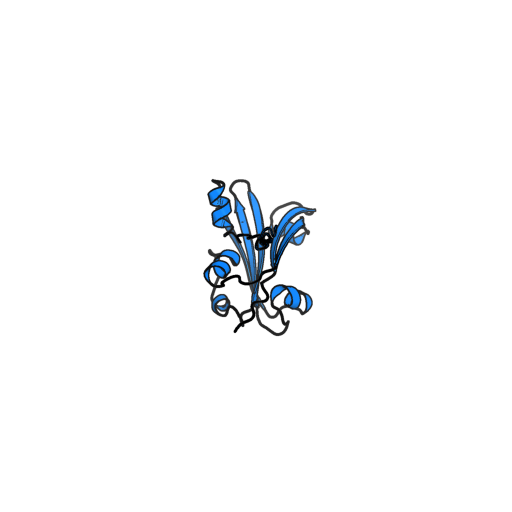2.819 11.497 15.926 1.00 63.12 138 PRO A N 1
ATOM 1062 C CA . PRO A 1 138 ? 3.221 10.101 15.907 1.00 63.12 138 PRO A CA 1
ATOM 1063 C C . PRO A 1 138 ? 2.451 9.352 14.819 1.00 63.12 138 PRO A C 1
ATOM 1065 O O . PRO A 1 138 ? 1.227 9.463 14.725 1.00 63.12 138 PRO A O 1
ATOM 1068 N N . PHE A 1 139 ? 3.154 8.546 14.030 1.00 62.50 139 PHE A N 1
ATOM 1069 C CA . PHE A 1 139 ? 2.532 7.626 13.087 1.00 62.50 139 PHE A CA 1
ATOM 1070 C C . PHE A 1 139 ? 3.222 6.264 13.097 1.00 62.50 139 PHE A C 1
ATOM 1072 O O . PHE A 1 139 ? 4.389 6.132 13.466 1.00 62.50 139 PHE A O 1
ATOM 1079 N N . LEU A 1 140 ? 2.461 5.238 12.717 1.00 61.47 140 LEU A N 1
ATOM 1080 C CA . LEU A 1 140 ? 2.967 3.889 12.511 1.00 61.47 140 LEU A CA 1
ATOM 1081 C C . LEU A 1 140 ? 3.166 3.681 11.008 1.00 61.47 140 LEU A C 1
ATOM 1083 O O . LEU A 1 140 ? 2.195 3.717 10.247 1.00 61.47 140 LEU A O 1
ATOM 1087 N N . SER A 1 141 ? 4.408 3.459 10.587 1.00 61.44 141 SER A N 1
ATOM 1088 C CA . SER A 1 141 ? 4.726 3.028 9.231 1.00 61.44 141 SER A CA 1
ATOM 1089 C C . SER A 1 141 ? 4.900 1.513 9.191 1.00 61.44 141 SER A C 1
ATOM 1091 O O . SER A 1 141 ? 5.508 0.891 10.074 1.00 61.44 141 SER A O 1
ATOM 1093 N N . TRP A 1 142 ? 4.327 0.912 8.152 1.00 59.91 142 TRP A N 1
ATOM 1094 C CA . TRP A 1 142 ? 4.587 -0.470 7.790 1.00 59.91 142 TRP A CA 1
ATOM 1095 C C . TRP A 1 142 ? 5.332 -0.453 6.464 1.00 59.91 142 TRP A C 1
ATOM 1097 O O . TRP A 1 142 ? 4.796 0.003 5.459 1.00 59.91 142 TRP A O 1
ATOM 1107 N N . SER A 1 143 ? 6.569 -0.950 6.461 1.00 58.28 143 SER A N 1
ATOM 1108 C CA . SER A 1 143 ? 7.196 -1.382 5.219 1.00 58.28 143 SER A CA 1
ATOM 1109 C C . SER A 1 143 ? 7.336 -2.895 5.202 1.00 58.28 143 SER A C 1
ATOM 1111 O O . SER A 1 143 ? 7.878 -3.532 6.120 1.00 58.28 143 SER A O 1
ATOM 1113 N N . ASP A 1 144 ? 6.835 -3.484 4.127 1.00 57.06 144 ASP A N 1
ATOM 1114 C CA . ASP A 1 144 ? 7.298 -4.771 3.673 1.00 57.06 144 ASP A CA 1
ATOM 1115 C C . ASP A 1 144 ? 8.753 -4.584 3.230 1.00 57.06 144 ASP A C 1
ATOM 1117 O O . ASP A 1 144 ? 9.066 -4.168 2.118 1.00 57.06 144 ASP A O 1
ATOM 1121 N N . GLY A 1 145 ? 9.695 -4.875 4.128 1.00 47.22 145 GLY A N 1
ATOM 1122 C CA . GLY A 1 145 ? 11.025 -5.265 3.691 1.00 47.22 145 GLY A CA 1
ATOM 1123 C C . GLY A 1 145 ? 10.827 -6.542 2.893 1.00 47.22 145 GLY A C 1
ATOM 1124 O O . GLY A 1 145 ? 10.721 -7.631 3.470 1.00 47.22 145 GLY A O 1
ATOM 1125 N N . GLN A 1 146 ? 10.657 -6.375 1.581 1.00 45.12 146 GLN A N 1
ATOM 1126 C CA . GLN A 1 146 ? 10.407 -7.453 0.642 1.00 45.12 146 GLN A CA 1
ATOM 1127 C C . GLN A 1 146 ? 11.321 -8.611 1.012 1.00 45.12 146 GLN A C 1
ATOM 1129 O O . GLN A 1 146 ? 12.525 -8.446 1.253 1.00 45.12 146 GLN A O 1
ATOM 1134 N N . GLY A 1 147 ? 10.707 -9.784 1.139 1.00 36.97 147 GLY A N 1
ATOM 1135 C CA . GLY A 1 147 ? 11.451 -11.017 1.231 1.00 36.97 147 GLY A CA 1
ATOM 1136 C C . GLY A 1 147 ? 12.554 -11.016 0.202 1.00 36.97 147 GLY A C 1
ATOM 1137 O O . GLY A 1 147 ? 12.359 -10.544 -0.917 1.00 36.97 147 GLY A O 1
ATOM 1138 N N . ILE A 1 148 ? 13.712 -11.560 0.565 1.00 30.80 148 ILE A N 1
ATOM 1139 C CA . ILE A 1 148 ? 14.633 -12.027 -0.460 1.00 30.80 148 ILE A CA 1
ATOM 1140 C C . ILE A 1 148 ? 13.873 -13.132 -1.198 1.00 30.80 148 ILE A C 1
ATOM 1142 O O . ILE A 1 148 ? 13.909 -14.299 -0.813 1.00 30.80 148 ILE A O 1
ATOM 1146 N N . MET A 1 149 ? 13.119 -12.739 -2.217 1.00 29.50 149 MET A N 1
ATOM 1147 C CA . MET A 1 149 ? 12.465 -13.634 -3.137 1.00 29.50 149 MET A CA 1
ATOM 1148 C C . MET A 1 149 ? 13.556 -14.137 -4.056 1.00 29.50 149 MET A C 1
ATOM 1150 O O . MET A 1 149 ? 13.948 -13.483 -5.020 1.00 29.50 149 MET A O 1
ATOM 1154 N N . ARG A 1 150 ? 14.120 -15.283 -3.693 1.00 24.58 150 ARG A N 1
ATOM 1155 C CA . ARG A 1 150 ? 14.916 -16.044 -4.640 1.00 24.58 150 ARG A CA 1
ATOM 1156 C C . ARG A 1 150 ? 13.925 -16.732 -5.568 1.00 24.58 150 ARG A C 1
ATOM 1158 O O . ARG A 1 150 ? 13.081 -17.494 -5.098 1.00 24.58 150 ARG A O 1
ATOM 1165 N N . GLY A 1 151 ? 14.017 -16.423 -6.860 1.00 24.22 151 GLY A N 1
ATOM 1166 C CA . GLY A 1 151 ? 13.476 -17.308 -7.885 1.00 24.22 151 GLY A CA 1
ATOM 1167 C C . GLY A 1 151 ? 14.112 -18.703 -7.772 1.00 24.22 151 GLY A C 1
ATOM 1168 O O . GLY A 1 151 ? 15.100 -18.850 -7.041 1.00 24.22 151 GLY A O 1
ATOM 1169 N N . PRO A 1 152 ? 13.530 -19.715 -8.435 1.00 29.30 152 PRO A N 1
ATOM 1170 C CA . PRO A 1 152 ? 14.108 -21.056 -8.479 1.00 29.30 152 PRO A CA 1
ATOM 1171 C C . PRO A 1 152 ? 15.584 -21.053 -8.900 1.00 29.30 152 PRO A C 1
ATOM 1173 O O . PRO A 1 152 ? 15.972 -20.189 -9.721 1.00 29.30 152 PRO A O 1
#

Solvent-accessible surface area (backbone atoms only — not comparable to full-atom values): 9251 Å² total; per-residue (Å²): 140,88,83,82,82,86,77,78,83,78,72,80,80,89,72,87,85,79,84,84,78,48,67,64,57,54,36,44,74,71,75,36,55,67,44,78,41,61,73,47,75,46,79,44,62,40,58,60,80,58,9,53,63,35,51,51,60,43,83,48,55,20,40,40,37,33,32,38,39,33,40,75,83,72,51,63,40,47,39,60,43,55,43,36,37,91,81,45,54,70,58,79,78,56,83,49,70,90,48,50,68,67,52,55,44,64,75,73,47,84,82,84,50,69,43,80,46,78,44,80,46,57,31,48,64,68,53,9,66,76,70,73,52,59,63,56,43,81,44,51,41,47,34,71,31,47,35,84,75,72,73,135

InterPro domains:
  IPR011663 UbiC transcription regulator-associated [PF07702] (73-140)
  IPR028978 Chorismate pyruvate-lyase/UbiC transcription regulator-associated domain superfamily [G3DSA:3.40.1410.10] (27-146)
  IPR028978 Chorismate pyruvate-lyase/UbiC transcription regulator-associated domain superfamily [SSF64288] (24-141)

Radius of gyration: 20.19 Å; Cα contacts (8 Å, |Δi|>4): 243;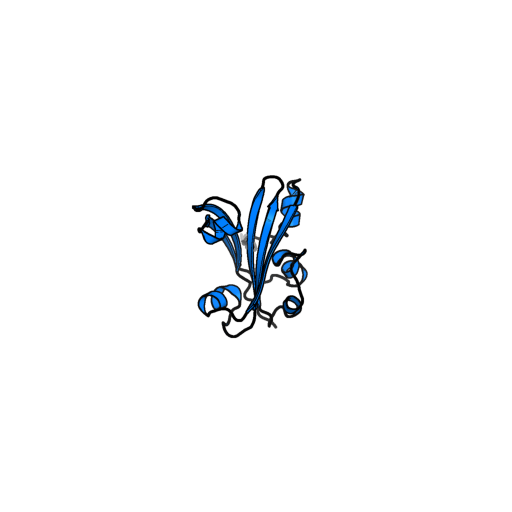 chains: 1; bounding box: 38×74×52 Å

Nearest PDB structures (foldseek):
  4u0w-assembly1_A  TM=7.214E-01  e=1.006E-04  Bacillus subtilis subsp. subtilis str. 168
  4zs8-assembly1_A  TM=7.353E-01  e=2.267E-04  Streptomyces coelicolor A3(2)
  4zsk-assembly1_B  TM=6.714E-01  e=7.237E-04  Streptomyces coelicolor A3(2)
  2pkh-assembly2_F  TM=8.287E-01  e=4.638E-03  Pseudomonas syringae pv. tomato str. DC3000
  2p19-assembly2_B-2  TM=6.264E-01  e=1.197E-01  Corynebacterium glutamicum

Organism: NCBI:txid1288298

Mean predicted aligned error: 11.13 Å

Sequence (152 aa):
MFARAIQRNLIPRNRATVDIPVIRQEVAALGMSYGYRHLSHAQVTPLHGVAFRNCGDATYVCVNVTALHQDSSARYVFEPSWINLQIVAGAATQDFITTSANEFLLALVPYTHGRIRFVAEATTPDEARLLGNDPGAPFLSWSDGQGIMRGP